Protein AF-A0A3D0Y798-F1 (afdb_monomer)

Foldseek 3Di:
DDDDPPVVVVVVVVVLVVVVVVVVVVLVVCCVVVVVVCVVVVVVVVNVVSVVVVVVVVVQSVCVVVVHCGPVNVVCVVCVVVVVVPVD

Radius of gyration: 19.44 Å; Cα contacts (8 Å, |Δi|>4): 18; chains: 1; bounding box: 41×35×51 Å

pLDDT: mean 70.39, std 9.37, range [41.38, 84.81]

Secondary structure (DSSP, 8-state):
---SHHHHHHHHHHHHHHHHHHHHHHHHHHIIIIIHHHHHTT-HHHHHHHHHHHHHHHHHHHHHHTT---HHHHHHHHHHHHHHHH--

Structure (mmCIF, N/CA/C/O backbone):
data_AF-A0A3D0Y798-F1
#
_entry.id   AF-A0A3D0Y798-F1
#
loop_
_atom_site.group_PDB
_atom_site.id
_atom_site.type_symbol
_atom_site.label_atom_id
_atom_site.label_alt_id
_atom_sit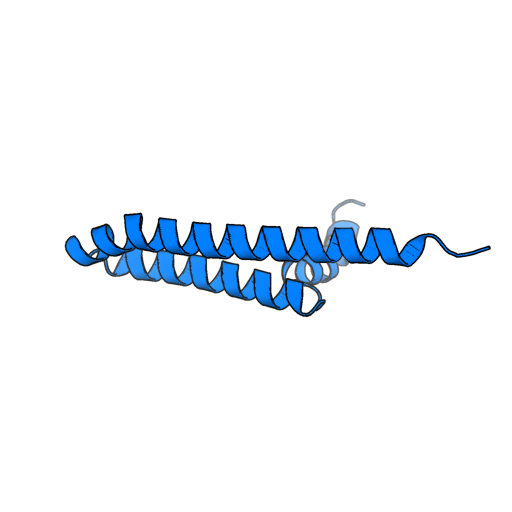e.label_comp_id
_atom_site.label_asym_id
_atom_site.label_entity_id
_atom_site.label_seq_id
_atom_site.pdbx_PDB_ins_code
_atom_site.Cartn_x
_atom_site.Cartn_y
_atom_site.Cartn_z
_atom_site.occupancy
_atom_site.B_iso_or_equiv
_atom_site.auth_seq_id
_atom_site.auth_comp_id
_atom_site.auth_asym_id
_atom_site.auth_atom_id
_atom_site.pdbx_PDB_model_num
ATOM 1 N N . MET A 1 1 ? 23.833 5.080 -35.771 1.00 41.38 1 MET A N 1
ATOM 2 C CA . MET A 1 1 ? 24.176 6.156 -34.817 1.00 41.38 1 MET A CA 1
ATOM 3 C C . MET A 1 1 ? 23.109 6.144 -33.739 1.00 41.38 1 MET A C 1
ATOM 5 O O . MET A 1 1 ? 21.949 6.344 -34.055 1.00 41.38 1 MET A O 1
ATOM 9 N N . VAL A 1 2 ? 23.485 5.741 -32.527 1.00 51.31 2 VAL A N 1
ATOM 10 C CA . VAL A 1 2 ? 22.598 5.423 -31.397 1.00 51.31 2 VAL A CA 1
ATOM 11 C C . VAL A 1 2 ? 23.027 6.339 -30.254 1.00 51.31 2 VAL A C 1
ATOM 13 O O . VAL A 1 2 ? 23.970 6.008 -29.547 1.00 51.31 2 VAL A O 1
ATOM 16 N N . THR A 1 3 ? 22.432 7.528 -30.129 1.00 53.12 3 THR A N 1
ATOM 17 C CA . THR A 1 3 ? 22.873 8.524 -29.125 1.00 53.12 3 THR A CA 1
ATOM 18 C C . THR A 1 3 ? 21.747 9.266 -28.393 1.00 53.12 3 THR A C 1
ATOM 20 O O . THR A 1 3 ? 22.046 10.084 -27.533 1.00 53.12 3 THR A O 1
ATOM 23 N N . GLU A 1 4 ? 20.465 8.964 -28.632 1.00 51.66 4 GLU A N 1
ATOM 24 C CA . GLU A 1 4 ? 19.342 9.712 -28.013 1.00 51.66 4 GLU A CA 1
ATOM 25 C C . GLU A 1 4 ? 18.661 9.001 -26.824 1.00 51.66 4 GLU A C 1
ATOM 27 O O . GLU A 1 4 ? 17.827 9.577 -26.129 1.00 51.66 4 GLU A O 1
ATOM 32 N N . TYR A 1 5 ? 19.074 7.773 -26.502 1.00 55.62 5 TYR A N 1
ATOM 33 C CA . TYR A 1 5 ? 18.469 6.956 -25.442 1.00 55.62 5 TYR A CA 1
ATOM 34 C C . TYR A 1 5 ? 18.646 7.430 -23.978 1.00 55.62 5 TYR A C 1
ATOM 36 O O . TYR A 1 5 ? 17.768 7.107 -23.174 1.00 55.62 5 TYR A O 1
ATOM 44 N N . PRO A 1 6 ? 19.688 8.184 -23.555 1.00 59.47 6 PRO A N 1
ATOM 45 C CA . PRO A 1 6 ? 19.863 8.471 -22.125 1.00 59.47 6 PRO A CA 1
ATOM 46 C C . PRO A 1 6 ? 18.857 9.505 -21.584 1.00 59.47 6 PRO A C 1
ATOM 48 O O . PRO A 1 6 ? 18.510 9.486 -20.401 1.00 59.47 6 PRO A O 1
ATOM 51 N N . ILE A 1 7 ? 18.341 10.391 -22.441 1.00 59.69 7 ILE A N 1
ATOM 52 C CA . ILE A 1 7 ? 17.419 11.464 -22.034 1.00 59.69 7 ILE A CA 1
ATOM 53 C C . ILE A 1 7 ? 16.003 10.906 -21.854 1.00 59.69 7 ILE A C 1
ATOM 55 O O . ILE A 1 7 ? 15.335 11.208 -20.870 1.00 59.69 7 ILE A O 1
ATOM 59 N N . VAL A 1 8 ? 15.570 10.012 -22.744 1.00 59.38 8 VAL A N 1
ATOM 60 C CA . VAL A 1 8 ? 14.236 9.395 -22.676 1.00 59.38 8 VAL A CA 1
ATOM 61 C C . VAL A 1 8 ? 14.124 8.457 -21.470 1.00 59.38 8 VAL A C 1
ATOM 63 O O . VAL A 1 8 ? 13.118 8.482 -20.765 1.00 59.38 8 VAL A O 1
ATOM 66 N N . LEU A 1 9 ? 15.183 7.698 -21.162 1.00 59.06 9 LEU A N 1
ATOM 67 C CA . LEU A 1 9 ? 15.210 6.807 -19.997 1.00 59.06 9 LEU A CA 1
ATOM 68 C C . LEU A 1 9 ? 15.197 7.581 -18.669 1.00 59.06 9 LEU A C 1
ATOM 70 O O . LEU A 1 9 ? 14.560 7.157 -17.706 1.00 59.06 9 LEU A O 1
ATOM 74 N N . SER A 1 10 ? 15.886 8.726 -18.609 1.00 58.34 10 SER A N 1
ATOM 75 C CA . SER A 1 10 ? 15.901 9.573 -17.410 1.00 58.34 10 SER A CA 1
ATOM 76 C C . SER A 1 10 ? 14.580 10.318 -17.202 1.00 58.34 10 SER A C 1
ATOM 78 O O . SER A 1 10 ? 14.150 10.461 -16.060 1.00 58.34 10 SER A O 1
ATOM 80 N N . LEU A 1 11 ? 13.893 10.713 -18.280 1.00 58.69 11 LEU A N 1
ATOM 81 C CA . LEU A 1 11 ? 12.536 11.265 -18.223 1.00 58.69 11 LEU A CA 1
ATOM 82 C C . LEU A 1 11 ? 11.499 10.217 -17.797 1.00 58.69 11 LEU A C 1
ATOM 84 O O . LEU A 1 11 ? 10.654 10.515 -16.957 1.00 58.69 11 LEU A O 1
ATOM 88 N N . TRP A 1 12 ? 11.595 8.988 -18.312 1.00 57.16 12 TRP A N 1
ATOM 89 C CA . TRP A 1 12 ? 10.695 7.891 -17.941 1.00 57.16 12 TRP A CA 1
ATOM 90 C C . TRP A 1 12 ? 10.863 7.500 -16.468 1.00 57.16 12 TRP A C 1
ATOM 92 O O . TRP A 1 12 ? 9.894 7.486 -15.712 1.00 57.16 12 TRP A O 1
ATOM 102 N N . LYS A 1 13 ? 12.112 7.334 -16.015 1.00 58.38 13 LYS A N 1
ATOM 103 C CA . LYS A 1 13 ? 12.427 7.048 -14.609 1.00 58.38 13 LYS A CA 1
ATOM 104 C C . LYS A 1 13 ? 12.040 8.196 -13.671 1.00 58.38 13 LYS A C 1
ATOM 106 O O . LYS A 1 13 ? 11.688 7.959 -12.520 1.00 58.38 13 LYS A O 1
ATOM 111 N N . LYS A 1 14 ? 12.091 9.448 -14.139 1.00 60.62 14 LYS A N 1
ATOM 112 C CA . LYS A 1 14 ? 11.639 10.609 -13.360 1.00 60.62 14 LYS A CA 1
ATOM 113 C C . LYS A 1 14 ? 10.115 10.645 -13.213 1.00 60.62 14 LYS A C 1
ATOM 115 O O . LYS A 1 14 ? 9.644 10.803 -12.093 1.00 60.62 14 LYS A O 1
ATOM 120 N 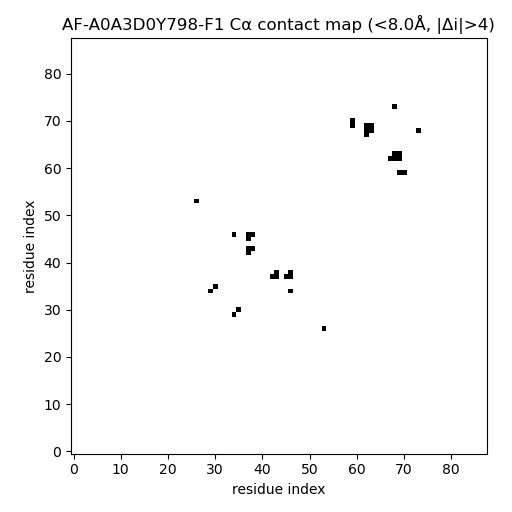N . GLY A 1 15 ? 9.372 10.397 -14.293 1.00 61.47 15 GLY A N 1
ATOM 121 C CA . GLY A 1 15 ? 7.910 10.301 -14.252 1.00 61.47 15 GLY A CA 1
ATOM 122 C C . GLY A 1 15 ? 7.400 9.148 -13.382 1.00 61.47 15 GLY A C 1
ATOM 123 O O . GLY A 1 15 ? 6.404 9.302 -12.681 1.00 61.47 15 GLY A O 1
ATOM 124 N N . GLU A 1 16 ? 8.112 8.020 -13.360 1.00 63.34 16 GLU A N 1
ATOM 125 C CA . GLU A 1 16 ? 7.790 6.885 -12.486 1.00 63.34 16 GLU A CA 1
ATOM 126 C C . GLU A 1 16 ? 7.948 7.240 -10.997 1.00 63.34 16 GLU A C 1
ATOM 128 O O . GLU A 1 16 ? 7.060 6.965 -10.189 1.00 63.34 16 GLU A O 1
ATOM 133 N N . ASN A 1 17 ? 9.024 7.949 -10.638 1.00 66.81 17 ASN A N 1
ATOM 134 C CA . ASN A 1 17 ? 9.236 8.422 -9.268 1.00 66.81 17 ASN A CA 1
ATOM 135 C C . ASN A 1 17 ? 8.176 9.447 -8.838 1.00 66.81 17 ASN A C 1
ATOM 137 O O . ASN A 1 17 ? 7.685 9.380 -7.712 1.00 66.81 17 ASN A O 1
ATOM 141 N N . ASP A 1 18 ? 7.796 10.367 -9.728 1.00 74.00 18 ASP A N 1
ATOM 142 C CA . ASP A 1 18 ? 6.760 11.364 -9.444 1.00 74.00 18 ASP A CA 1
ATOM 143 C C . ASP A 1 18 ? 5.393 10.691 -9.214 1.00 74.00 18 ASP A C 1
ATOM 145 O O . ASP A 1 18 ? 4.678 11.037 -8.272 1.00 74.00 18 ASP A O 1
ATOM 149 N N . LEU A 1 19 ? 5.057 9.659 -9.996 1.00 71.19 19 LEU A N 1
ATOM 150 C CA . LEU A 1 19 ? 3.838 8.864 -9.809 1.00 71.19 19 LEU A CA 1
ATOM 151 C C . LEU A 1 19 ? 3.831 8.098 -8.481 1.00 71.19 19 LEU A C 1
ATOM 153 O O . LEU A 1 19 ? 2.801 8.063 -7.799 1.00 71.19 19 LEU A O 1
ATOM 157 N N . LEU A 1 20 ? 4.964 7.518 -8.076 1.00 73.25 20 LEU A N 1
ATOM 158 C CA . LEU A 1 20 ? 5.089 6.844 -6.781 1.00 73.25 20 LEU A CA 1
ATOM 159 C C . LEU A 1 20 ? 4.912 7.827 -5.619 1.00 73.25 20 LEU A C 1
ATOM 161 O O . LEU A 1 20 ? 4.171 7.535 -4.680 1.00 73.25 20 LEU A O 1
ATOM 165 N N . ILE A 1 21 ? 5.523 9.013 -5.699 1.00 76.75 21 ILE A N 1
ATOM 166 C CA . ILE A 1 21 ? 5.394 10.055 -4.670 1.00 76.75 21 ILE A CA 1
ATOM 167 C C . ILE A 1 21 ? 3.939 10.518 -4.549 1.00 76.75 21 ILE A C 1
ATOM 169 O O . ILE A 1 21 ? 3.412 10.578 -3.438 1.00 76.75 21 ILE A O 1
ATOM 173 N N . ILE A 1 22 ? 3.264 10.787 -5.672 1.00 79.19 22 ILE A N 1
ATOM 174 C CA . ILE A 1 22 ? 1.846 11.184 -5.686 1.00 79.19 22 ILE A CA 1
ATOM 175 C C . ILE A 1 22 ? 0.971 10.081 -5.083 1.00 79.19 22 ILE A C 1
ATOM 177 O O . ILE A 1 22 ? 0.082 10.368 -4.282 1.00 79.19 22 ILE A O 1
ATOM 181 N N . THR A 1 23 ? 1.247 8.819 -5.417 1.00 75.19 23 THR A N 1
ATOM 182 C CA . THR A 1 23 ? 0.500 7.666 -4.896 1.00 75.19 23 THR A CA 1
ATOM 183 C C . THR A 1 23 ? 0.669 7.534 -3.384 1.00 75.19 23 THR A C 1
ATOM 185 O O . THR A 1 23 ? -0.320 7.396 -2.666 1.00 75.19 23 THR A O 1
ATOM 188 N N . ILE A 1 24 ? 1.898 7.650 -2.873 1.00 77.12 24 ILE A N 1
ATOM 189 C CA . ILE A 1 24 ? 2.176 7.628 -1.431 1.00 77.12 24 ILE A CA 1
ATOM 190 C C . ILE A 1 24 ? 1.453 8.785 -0.731 1.00 77.12 24 ILE A C 1
ATOM 192 O O . ILE A 1 24 ? 0.803 8.581 0.295 1.00 77.12 24 ILE A O 1
ATOM 196 N N . PHE A 1 25 ? 1.508 9.990 -1.302 1.00 80.25 25 PHE A N 1
ATOM 197 C CA . PHE A 1 25 ? 0.865 11.169 -0.725 1.00 80.25 25 PHE A CA 1
ATOM 198 C C . PHE A 1 25 ? -0.665 11.034 -0.693 1.00 80.25 25 PHE A C 1
ATOM 200 O O . PHE A 1 25 ? -1.298 11.362 0.311 1.00 80.25 25 PHE A O 1
ATOM 207 N N . ALA A 1 26 ? -1.259 10.481 -1.754 1.00 77.81 26 ALA A N 1
ATOM 208 C CA . ALA A 1 26 ? -2.684 10.181 -1.823 1.00 77.81 26 ALA A CA 1
ATOM 209 C C . ALA A 1 26 ? -3.099 9.139 -0.774 1.00 77.81 26 ALA A C 1
ATOM 211 O O . ALA A 1 26 ? -4.081 9.352 -0.065 1.00 77.81 26 ALA A O 1
ATOM 212 N N . VAL A 1 27 ? -2.332 8.054 -0.611 1.00 78.81 27 VAL A N 1
ATOM 213 C CA . VAL A 1 27 ? -2.597 7.028 0.413 1.00 78.81 27 VAL A CA 1
ATOM 214 C C . VAL A 1 27 ? -2.565 7.637 1.816 1.00 78.81 27 VAL A C 1
ATOM 216 O O . VAL A 1 27 ? -3.465 7.368 2.609 1.00 78.81 27 VAL A O 1
ATOM 219 N N . ILE A 1 28 ? -1.595 8.506 2.113 1.00 80.81 28 ILE A N 1
ATOM 220 C CA . ILE A 1 28 ? -1.496 9.191 3.412 1.00 80.81 28 ILE A CA 1
ATOM 221 C C . ILE A 1 28 ? -2.699 10.114 3.646 1.00 80.81 28 ILE A C 1
ATOM 223 O O . ILE A 1 28 ? -3.297 10.075 4.720 1.00 80.81 28 ILE A O 1
ATOM 227 N N . LEU A 1 29 ? -3.089 10.916 2.650 1.00 81.81 29 LEU A N 1
ATOM 228 C CA . LEU A 1 29 ? -4.253 11.810 2.732 1.00 81.81 29 LEU A CA 1
ATOM 229 C C . LEU A 1 29 ? -5.549 11.040 2.988 1.00 81.81 29 LEU A C 1
ATOM 231 O O . LEU A 1 29 ? -6.333 11.401 3.866 1.00 81.81 29 LEU A O 1
ATOM 235 N N . ILE A 1 30 ? -5.746 9.950 2.249 1.00 80.00 30 ILE A N 1
ATOM 236 C CA . ILE A 1 30 ? -6.898 9.064 2.383 1.00 80.00 30 ILE A CA 1
ATOM 237 C C . ILE A 1 30 ? -6.905 8.409 3.771 1.00 80.00 30 ILE A C 1
ATOM 239 O O . ILE A 1 30 ? -7.941 8.390 4.437 1.00 80.00 30 ILE A O 1
ATOM 243 N N . PHE A 1 31 ? -5.757 7.929 4.251 1.00 76.81 31 PHE A N 1
ATOM 244 C CA . PHE A 1 31 ? -5.633 7.338 5.583 1.00 76.81 31 PHE A CA 1
ATOM 245 C C . PHE A 1 31 ? -5.909 8.359 6.694 1.00 76.81 31 PHE A C 1
ATOM 247 O O . PHE A 1 31 ? -6.568 8.039 7.679 1.00 76.81 31 PHE A O 1
ATOM 254 N N . CYS A 1 32 ? -5.468 9.606 6.525 1.00 78.56 32 CYS A N 1
ATOM 255 C CA . CYS A 1 32 ? -5.692 10.669 7.500 1.00 78.56 32 CYS A CA 1
ATOM 256 C C . CYS A 1 32 ? -7.168 11.106 7.541 1.00 78.56 32 CYS A C 1
ATOM 258 O O . CYS A 1 32 ? -7.730 11.287 8.618 1.00 78.56 32 CYS A O 1
ATOM 260 N N . ALA A 1 33 ? -7.826 11.206 6.382 1.00 77.19 33 ALA A N 1
ATOM 261 C CA . ALA A 1 33 ? -9.237 11.577 6.297 1.00 77.19 33 ALA A CA 1
ATOM 262 C C . ALA A 1 33 ? -10.174 10.456 6.786 1.00 77.19 33 ALA A C 1
ATOM 264 O O . ALA A 1 33 ? -11.052 10.691 7.618 1.00 77.19 33 ALA A O 1
ATOM 265 N N . TYR A 1 34 ? -9.981 9.229 6.296 1.00 72.50 34 TYR A N 1
ATOM 266 C CA . TYR A 1 34 ? -10.891 8.110 6.557 1.00 72.50 34 TYR A CA 1
ATOM 267 C C . TYR A 1 34 ? -10.485 7.273 7.768 1.00 72.50 34 TYR A C 1
ATOM 269 O O . TYR A 1 34 ? -11.350 6.854 8.539 1.00 72.50 34 TYR A O 1
ATOM 277 N N . GLY A 1 35 ? -9.186 7.069 7.990 1.00 69.00 35 GLY A N 1
ATOM 278 C CA . GLY A 1 35 ? -8.682 6.285 9.118 1.00 69.00 35 GLY A CA 1
ATOM 279 C C . GLY A 1 35 ? -8.995 6.940 10.461 1.00 69.00 35 GLY A C 1
ATOM 280 O O . GLY A 1 35 ? -9.443 6.262 11.386 1.00 69.00 35 GLY A O 1
ATOM 281 N N . LEU A 1 36 ? -8.863 8.268 10.561 1.00 75.25 36 LEU A N 1
ATOM 282 C CA . LEU A 1 36 ? -9.161 8.996 11.799 1.00 75.25 36 LEU A CA 1
ATOM 283 C C . LEU A 1 36 ? -10.660 8.945 12.147 1.00 75.25 36 LEU A C 1
ATOM 285 O O . LEU A 1 36 ? -11.027 8.744 13.307 1.00 75.25 36 LEU A O 1
ATOM 289 N N . HIS A 1 37 ? -11.533 9.060 11.140 1.00 73.50 37 HIS A N 1
ATOM 290 C CA . HIS A 1 37 ? -12.982 8.929 11.310 1.00 73.50 37 HIS A CA 1
ATOM 291 C C . HIS A 1 37 ? -13.399 7.492 11.679 1.00 73.50 37 HIS A C 1
ATOM 293 O O . HIS A 1 37 ? -14.193 7.303 12.602 1.00 73.50 37 HIS A O 1
ATOM 299 N N . MET A 1 38 ? -12.821 6.472 11.031 1.00 69.06 38 MET A N 1
ATOM 300 C CA . MET A 1 38 ? -13.097 5.059 11.334 1.00 69.06 38 MET A CA 1
ATOM 301 C C . MET A 1 38 ? -12.678 4.660 12.751 1.00 69.06 38 MET A C 1
ATOM 303 O O . MET A 1 38 ? -13.436 3.975 13.441 1.00 69.06 38 MET A O 1
ATOM 307 N N . ILE A 1 39 ? -11.502 5.109 13.208 1.00 74.31 39 ILE A N 1
ATOM 308 C CA . ILE A 1 39 ? -11.022 4.853 14.574 1.00 74.31 39 ILE A CA 1
ATOM 309 C C . ILE A 1 39 ? -11.960 5.509 15.591 1.00 74.31 39 ILE A C 1
ATOM 311 O O . ILE A 1 39 ? -12.361 4.872 16.567 1.00 74.31 39 ILE A O 1
ATOM 315 N N . LYS A 1 40 ? -12.368 6.759 15.337 1.00 75.94 40 LYS A N 1
ATOM 316 C CA . LYS A 1 40 ? -13.278 7.503 16.216 1.00 75.94 40 LYS A CA 1
ATOM 317 C C . LYS A 1 40 ? -14.651 6.832 16.348 1.00 75.94 40 LYS A C 1
ATOM 319 O O . LYS A 1 40 ? -15.213 6.823 17.439 1.00 75.94 40 LYS A O 1
ATOM 324 N N . ASN A 1 41 ? -15.147 6.212 15.279 1.00 80.00 41 ASN A N 1
ATOM 325 C CA . ASN A 1 41 ? -16.441 5.522 15.260 1.00 80.00 41 ASN A CA 1
ATOM 326 C C . ASN A 1 41 ? -16.358 4.022 15.611 1.00 80.00 41 ASN A C 1
ATOM 328 O O . ASN A 1 41 ? -17.362 3.321 15.508 1.00 80.00 41 ASN A O 1
ATOM 332 N N . LYS A 1 42 ? -15.185 3.512 16.031 1.00 75.38 42 LYS A N 1
ATOM 333 C CA . LYS A 1 42 ? -14.939 2.082 16.322 1.00 75.38 42 LYS A CA 1
ATOM 334 C C . LYS A 1 42 ? -15.360 1.142 15.181 1.00 75.38 42 LYS A C 1
ATOM 336 O O . LYS A 1 42 ? -15.749 -0.004 15.414 1.00 75.38 42 LYS A O 1
ATOM 341 N N . LEU A 1 43 ? -15.250 1.598 13.937 1.00 79.19 43 LEU A N 1
ATOM 342 C CA . LEU A 1 43 ? -15.569 0.820 12.739 1.00 79.19 43 LEU A CA 1
ATOM 343 C C . LEU A 1 43 ? -14.394 -0.114 12.390 1.00 79.19 43 LEU A C 1
ATOM 345 O O . LEU A 1 43 ? -13.773 -0.013 11.338 1.00 79.19 43 LEU A O 1
ATOM 349 N N . TRP A 1 44 ? -14.068 -1.040 13.299 1.00 76.81 44 TRP A N 1
ATOM 350 C CA . TRP A 1 44 ? -12.901 -1.933 13.203 1.00 76.81 44 TRP A CA 1
ATOM 351 C C . TRP A 1 44 ? -12.930 -2.850 11.978 1.00 76.81 44 TRP A C 1
ATOM 353 O O . TRP A 1 44 ? -11.892 -3.140 11.389 1.00 76.81 44 TRP A O 1
ATOM 363 N N . ARG A 1 45 ? -14.127 -3.292 11.580 1.00 75.75 45 ARG A N 1
ATOM 364 C CA . ARG A 1 45 ? -14.334 -4.133 10.393 1.00 75.75 45 ARG A CA 1
ATOM 365 C C . ARG A 1 45 ? -14.071 -3.368 9.097 1.00 75.75 45 ARG A C 1
ATOM 367 O O . ARG A 1 45 ? -13.587 -3.925 8.125 1.00 75.75 45 ARG A O 1
ATOM 374 N N . GLU A 1 46 ? -14.401 -2.091 9.092 1.00 77.44 46 GLU A N 1
ATOM 375 C CA . GLU A 1 46 ? -14.204 -1.195 7.959 1.00 77.44 46 GLU A CA 1
ATOM 376 C C . GLU A 1 46 ? -12.729 -0.792 7.854 1.00 77.44 46 GLU A C 1
ATOM 378 O O . GLU A 1 46 ? -12.150 -0.837 6.772 1.00 77.44 46 GLU A O 1
ATOM 383 N N . LEU A 1 47 ? -12.085 -0.546 9.000 1.00 78.50 47 LEU A N 1
ATOM 384 C CA . LEU A 1 47 ? -10.654 -0.270 9.094 1.00 78.50 47 LEU A CA 1
ATOM 385 C C . LEU A 1 47 ? -9.803 -1.456 8.615 1.00 78.50 47 LEU A C 1
ATOM 387 O O . LEU A 1 47 ? -8.791 -1.246 7.948 1.00 78.50 47 LEU A O 1
ATOM 391 N N . SER A 1 48 ? -10.214 -2.697 8.908 1.00 78.88 48 SER A N 1
ATOM 392 C CA . SER A 1 48 ? -9.496 -3.884 8.429 1.00 78.88 48 SER A CA 1
ATOM 393 C C . SER A 1 48 ? -9.614 -4.056 6.915 1.00 78.88 48 SER A C 1
ATOM 395 O O . SER A 1 48 ? -8.606 -4.313 6.264 1.00 78.88 48 SER A O 1
ATOM 397 N N . VAL A 1 49 ? -10.802 -3.843 6.337 1.00 83.38 49 VAL A N 1
ATOM 398 C CA . VAL A 1 49 ? -11.006 -3.874 4.879 1.00 83.38 49 VAL A CA 1
ATOM 399 C C . VAL A 1 49 ? -10.192 -2.774 4.202 1.00 83.38 49 VAL A C 1
ATOM 401 O O . VAL A 1 49 ? -9.523 -3.031 3.205 1.00 83.38 49 VAL A O 1
ATOM 404 N N . PHE A 1 50 ? -10.192 -1.569 4.769 1.00 79.88 50 PHE A N 1
ATOM 405 C CA . PHE A 1 50 ? -9.441 -0.437 4.238 1.00 79.88 50 PHE A CA 1
ATOM 406 C C . PHE A 1 50 ? -7.928 -0.674 4.283 1.00 79.88 50 PHE A C 1
ATOM 408 O O . PHE A 1 50 ? -7.231 -0.472 3.290 1.00 79.88 50 PHE A O 1
ATOM 415 N N . GLY A 1 51 ? -7.425 -1.178 5.413 1.00 82.56 51 GLY A N 1
ATOM 416 C CA . GLY A 1 51 ? -6.027 -1.572 5.567 1.00 82.56 51 GLY A CA 1
ATOM 417 C C . GLY A 1 51 ? -5.629 -2.695 4.610 1.00 82.56 51 GLY A C 1
ATOM 418 O O . GLY A 1 51 ? -4.551 -2.645 4.027 1.00 82.56 51 GLY A O 1
ATOM 419 N N . PHE A 1 52 ? -6.513 -3.668 4.383 1.00 83.81 52 PHE A N 1
ATOM 420 C CA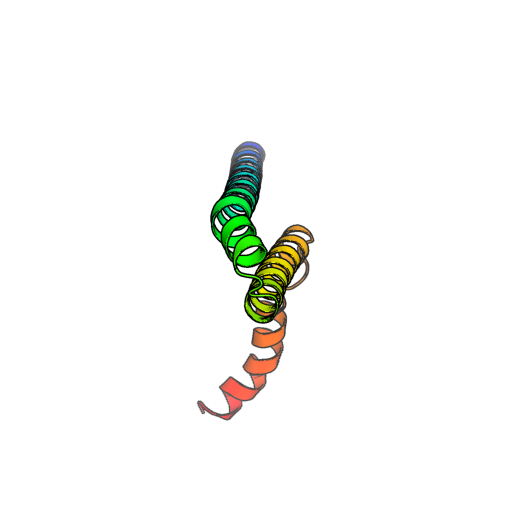 . PHE A 1 52 ? -6.281 -4.747 3.425 1.00 83.81 52 PHE A CA 1
ATOM 421 C C . PHE A 1 52 ? -6.205 -4.228 1.984 1.00 83.81 52 PHE A C 1
ATOM 423 O O . PHE A 1 52 ? -5.312 -4.615 1.235 1.00 83.81 52 PHE A O 1
ATOM 430 N N . LEU A 1 53 ? -7.086 -3.295 1.614 1.00 83.62 53 LEU A N 1
ATOM 431 C CA . LEU A 1 53 ? -7.093 -2.669 0.292 1.00 83.62 53 LEU A CA 1
ATOM 432 C C . LEU A 1 53 ? -5.809 -1.866 0.036 1.00 83.62 53 LEU A C 1
ATOM 434 O O . LEU A 1 53 ? -5.196 -1.987 -1.024 1.00 83.62 53 LEU A O 1
ATOM 438 N N . ILE A 1 54 ? -5.367 -1.092 1.033 1.00 82.50 54 ILE A N 1
ATOM 439 C CA . ILE A 1 54 ? -4.097 -0.358 0.979 1.00 82.50 54 ILE A CA 1
ATOM 440 C C . ILE A 1 54 ? -2.921 -1.332 0.907 1.00 82.50 54 ILE A C 1
ATOM 442 O O . ILE A 1 54 ? -2.018 -1.126 0.104 1.00 82.50 54 ILE A O 1
ATOM 446 N N . GLY A 1 55 ? -2.947 -2.407 1.696 1.00 84.81 55 GLY A N 1
ATOM 447 C CA . GLY A 1 55 ? -1.912 -3.437 1.691 1.00 84.81 55 GLY A CA 1
ATOM 448 C C . GLY A 1 55 ? -1.752 -4.098 0.323 1.00 84.81 55 GLY A C 1
ATOM 449 O O . GLY A 1 55 ? -0.633 -4.192 -0.174 1.00 84.81 55 GLY A O 1
ATOM 450 N N . ILE A 1 56 ? -2.857 -4.483 -0.325 1.00 83.31 56 ILE A N 1
ATOM 451 C CA . ILE A 1 56 ? -2.837 -5.037 -1.688 1.00 83.31 56 ILE A CA 1
ATOM 452 C C . ILE A 1 56 ? -2.304 -4.009 -2.687 1.00 83.31 56 ILE A C 1
ATOM 454 O O . ILE A 1 56 ? -1.495 -4.3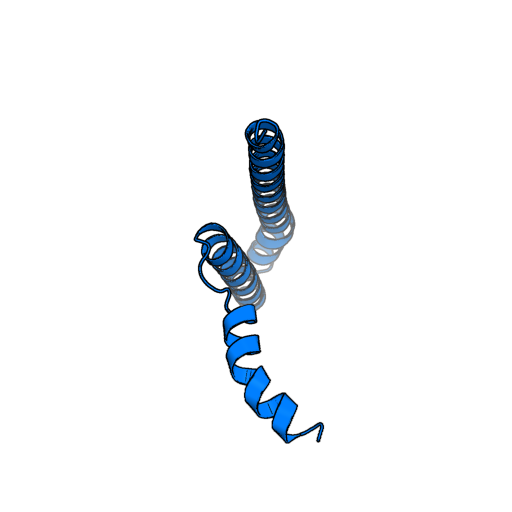58 -3.542 1.00 83.31 56 ILE A O 1
ATOM 458 N N . SER A 1 57 ? -2.729 -2.750 -2.576 1.00 79.62 57 SER A N 1
ATOM 459 C CA . SER A 1 57 ? -2.262 -1.676 -3.458 1.00 79.62 57 SER A CA 1
ATOM 460 C C . SER A 1 57 ? -0.749 -1.459 -3.337 1.00 79.62 57 SER A C 1
ATOM 462 O O . SER A 1 57 ? -0.041 -1.438 -4.344 1.00 79.62 57 SER A O 1
ATOM 464 N N . LEU A 1 58 ? -0.229 -1.396 -2.106 1.00 78.50 58 LEU A N 1
ATOM 465 C CA . LEU A 1 58 ? 1.207 -1.279 -1.846 1.00 78.50 58 LEU A CA 1
ATOM 466 C C . LEU A 1 58 ? 1.970 -2.499 -2.365 1.00 78.50 58 LEU A C 1
ATOM 468 O O . LEU A 1 58 ? 3.026 -2.357 -2.973 1.00 78.50 58 LEU A O 1
ATOM 472 N N . PHE A 1 59 ? 1.427 -3.694 -2.139 1.00 81.44 59 PHE A N 1
ATOM 473 C CA . PHE A 1 59 ? 2.011 -4.936 -2.624 1.00 81.44 59 PHE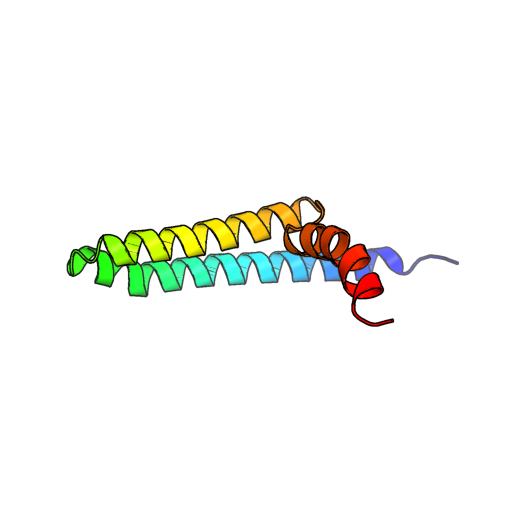 A CA 1
ATOM 474 C C . PHE A 1 59 ? 2.110 -4.943 -4.154 1.00 81.44 59 PHE A C 1
ATOM 476 O O . PHE A 1 59 ? 3.172 -5.244 -4.689 1.00 81.44 59 PHE A O 1
ATOM 483 N N . LEU A 1 60 ? 1.052 -4.535 -4.864 1.00 76.81 60 LEU A N 1
ATOM 484 C CA . LEU A 1 60 ? 1.076 -4.388 -6.322 1.00 76.81 60 LEU A CA 1
ATOM 485 C C . LEU A 1 60 ? 2.122 -3.368 -6.778 1.00 76.81 60 LEU A C 1
ATOM 487 O O . LEU A 1 60 ? 2.859 -3.647 -7.719 1.00 76.81 60 LEU A O 1
ATOM 491 N N . ALA A 1 61 ? 2.198 -2.211 -6.117 1.00 73.06 61 ALA A N 1
ATOM 492 C CA . ALA A 1 61 ? 3.173 -1.177 -6.450 1.00 73.06 61 ALA A CA 1
ATOM 493 C C . ALA A 1 61 ? 4.617 -1.675 -6.275 1.00 73.06 61 ALA A C 1
ATOM 495 O O . ALA A 1 61 ? 5.455 -1.429 -7.136 1.00 73.06 61 ALA A O 1
ATOM 496 N N . ILE A 1 62 ? 4.895 -2.426 -5.205 1.00 76.31 62 ILE A N 1
ATOM 497 C CA . ILE A 1 62 ? 6.212 -3.026 -4.947 1.00 76.31 62 ILE A CA 1
ATOM 498 C C . ILE A 1 62 ? 6.541 -4.101 -5.986 1.00 76.31 62 ILE A C 1
ATOM 500 O O . ILE A 1 62 ? 7.646 -4.103 -6.521 1.00 76.31 62 ILE A O 1
ATOM 504 N N . VAL A 1 63 ? 5.597 -4.996 -6.300 1.00 74.62 63 VAL A N 1
ATOM 505 C CA . VAL A 1 63 ? 5.790 -6.028 -7.334 1.00 74.62 63 VAL A CA 1
ATOM 506 C C . VAL A 1 63 ? 6.080 -5.387 -8.693 1.00 74.62 63 VAL A C 1
ATOM 508 O O . VAL A 1 63 ? 6.979 -5.842 -9.394 1.00 74.62 63 VAL A O 1
ATOM 511 N N . ASN A 1 64 ? 5.374 -4.303 -9.027 1.00 67.56 64 ASN A N 1
ATOM 512 C CA . ASN A 1 64 ? 5.599 -3.551 -10.258 1.00 67.56 64 ASN A CA 1
ATOM 513 C C . ASN A 1 64 ? 6.973 -2.850 -10.262 1.00 67.56 64 ASN A C 1
ATOM 515 O O . ASN A 1 64 ? 7.689 -2.909 -11.251 1.00 67.56 64 ASN A O 1
ATOM 519 N N . ALA A 1 65 ? 7.386 -2.25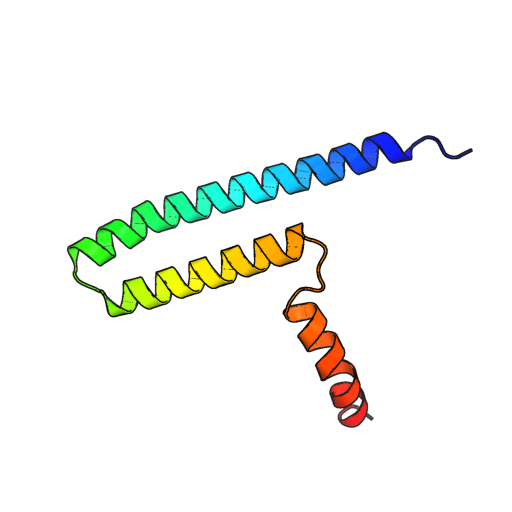3 -9.137 1.00 68.00 65 ALA A N 1
ATOM 520 C CA . ALA A 1 65 ? 8.699 -1.613 -8.998 1.00 68.00 65 ALA A CA 1
ATOM 521 C C . ALA A 1 65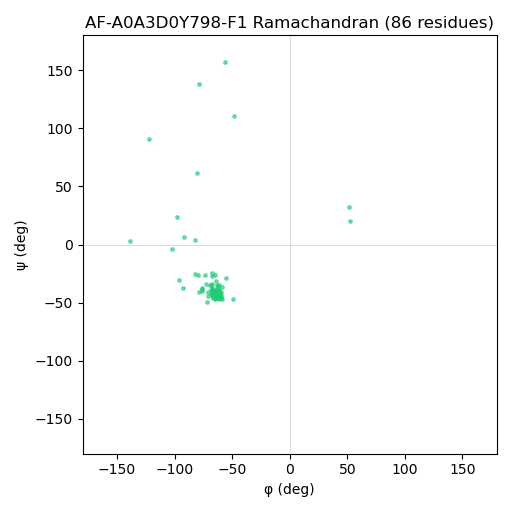 ? 9.878 -2.608 -9.033 1.00 68.00 65 ALA A C 1
ATOM 523 O O . ALA A 1 65 ? 11.001 -2.231 -9.360 1.00 68.00 65 ALA A O 1
ATOM 524 N N . LEU A 1 66 ? 9.638 -3.876 -8.687 1.00 72.81 66 LEU A N 1
ATOM 525 C CA . LEU A 1 66 ? 10.621 -4.961 -8.763 1.00 72.81 66 LEU A CA 1
ATOM 526 C C . LEU A 1 66 ? 10.740 -5.577 -10.171 1.00 72.81 66 LEU A C 1
ATOM 528 O O . LEU A 1 66 ? 11.475 -6.552 -10.323 1.00 72.81 66 LEU A O 1
ATOM 532 N N . ASP A 1 67 ? 10.024 -5.046 -11.175 1.00 64.56 67 ASP A N 1
ATOM 533 C CA . ASP A 1 67 ? 9.922 -5.583 -12.548 1.00 64.56 67 ASP A CA 1
ATOM 534 C C . ASP A 1 67 ? 9.514 -7.073 -12.585 1.00 64.56 67 ASP A C 1
ATOM 536 O O . ASP A 1 67 ? 9.723 -7.810 -13.550 1.00 64.56 67 ASP A O 1
ATOM 540 N N . MET A 1 68 ? 8.919 -7.552 -11.490 1.00 62.69 68 MET A N 1
ATOM 541 C CA . MET A 1 68 ? 8.371 -8.893 -11.402 1.00 62.69 68 MET A CA 1
ATOM 542 C C . MET A 1 68 ? 7.018 -8.895 -12.101 1.00 62.69 68 MET A C 1
ATOM 544 O O . MET A 1 68 ? 6.219 -7.976 -11.915 1.00 62.69 68 MET A O 1
ATOM 548 N N . LYS A 1 69 ? 6.735 -9.949 -12.883 1.00 61.50 69 LYS A N 1
ATOM 549 C CA . LYS A 1 69 ? 5.421 -10.142 -13.512 1.00 61.50 69 LYS A CA 1
ATOM 550 C C . LYS A 1 69 ? 4.336 -9.938 -12.456 1.00 61.50 69 LYS A C 1
ATOM 552 O O . LYS A 1 69 ? 4.200 -10.740 -11.532 1.00 61.50 69 LYS A O 1
ATOM 557 N N . GLY A 1 70 ? 3.593 -8.841 -12.597 1.00 62.22 70 GLY A N 1
ATOM 558 C CA . GLY A 1 70 ? 2.531 -8.488 -11.671 1.00 62.22 70 GLY A CA 1
ATOM 559 C C . GLY A 1 70 ? 1.505 -9.617 -11.559 1.00 62.22 70 GLY A C 1
ATOM 560 O O . GLY A 1 70 ? 1.351 -10.404 -12.495 1.00 62.22 70 GLY A O 1
ATOM 561 N N . PRO A 1 71 ? 0.746 -9.693 -10.456 1.00 60.88 71 PRO A N 1
ATOM 562 C CA . PRO A 1 71 ? -0.287 -10.714 -10.292 1.00 60.88 71 PRO A CA 1
ATOM 563 C C . PRO A 1 71 ? -1.304 -10.710 -11.444 1.00 60.88 71 PRO A C 1
ATOM 565 O O . PRO A 1 71 ? -1.806 -11.762 -11.815 1.00 60.88 71 PRO A O 1
ATOM 568 N N . ILE A 1 72 ? -1.535 -9.552 -12.071 1.00 66.25 72 ILE A N 1
ATOM 569 C CA . ILE A 1 72 ? -2.360 -9.416 -13.279 1.00 66.25 72 ILE A CA 1
ATOM 570 C C . ILE A 1 72 ? -1.697 -10.094 -14.488 1.00 66.25 72 ILE A C 1
ATOM 572 O O . ILE A 1 72 ? -2.372 -10.815 -15.206 1.00 66.25 72 ILE A O 1
ATOM 576 N N . ALA A 1 73 ? -0.386 -9.927 -14.686 1.00 64.62 73 ALA A N 1
ATOM 577 C CA . ALA A 1 73 ? 0.355 -10.569 -15.775 1.00 64.62 73 ALA A CA 1
ATOM 578 C C . ALA A 1 73 ? 0.455 -12.093 -15.591 1.00 64.62 73 ALA A C 1
ATOM 580 O O . ALA A 1 73 ? 0.386 -12.838 -16.562 1.00 64.62 73 ALA A O 1
ATOM 581 N N . LEU A 1 74 ? 0.569 -12.567 -14.345 1.00 68.38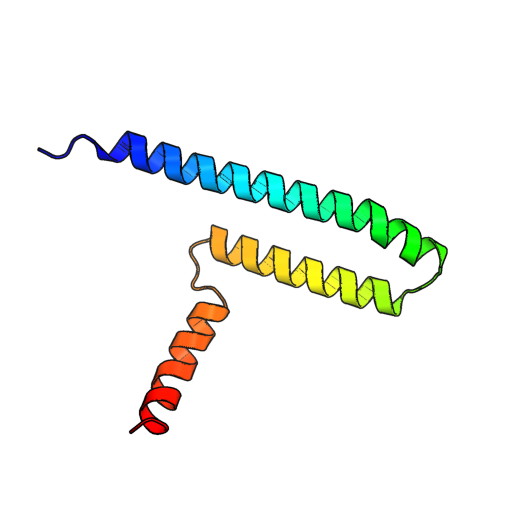 74 LEU A N 1
ATOM 582 C CA . LEU A 1 74 ? 0.490 -13.997 -14.028 1.00 68.38 74 LEU A CA 1
ATOM 583 C C . LEU A 1 74 ? -0.911 -14.557 -14.286 1.00 68.38 74 LEU A C 1
ATOM 585 O O . LEU A 1 74 ? -1.050 -15.672 -14.783 1.00 68.38 74 LEU A O 1
ATOM 589 N N . MET A 1 75 ? -1.945 -13.781 -13.960 1.00 67.62 75 MET A N 1
ATOM 590 C CA . MET A 1 75 ? -3.328 -14.151 -14.233 1.00 67.62 75 MET A CA 1
ATOM 591 C C . MET A 1 75 ? -3.604 -14.169 -15.740 1.00 67.62 75 MET A C 1
ATOM 593 O O . MET A 1 75 ? -4.260 -15.088 -16.212 1.00 67.62 75 MET A O 1
ATOM 597 N N . ASP A 1 76 ? -3.047 -13.228 -16.502 1.00 68.06 76 ASP A N 1
ATOM 598 C CA . ASP A 1 76 ? -3.156 -13.185 -17.961 1.00 68.06 76 ASP A CA 1
ATOM 599 C C . ASP A 1 76 ? -2.425 -14.369 -18.618 1.00 68.06 76 ASP A C 1
ATOM 601 O O . ASP A 1 76 ? -3.020 -15.073 -19.429 1.00 68.06 76 ASP A O 1
ATOM 605 N N . ASP A 1 77 ? -1.200 -14.702 -18.183 1.00 71.88 77 ASP A N 1
ATOM 606 C CA . ASP A 1 77 ? -0.483 -15.917 -18.618 1.00 71.88 77 ASP A CA 1
ATOM 607 C C . ASP A 1 77 ? -1.272 -17.199 -18.291 1.00 71.88 77 ASP A C 1
ATOM 609 O O . ASP A 1 77 ? -1.276 -18.152 -19.075 1.00 71.88 77 ASP A O 1
ATOM 613 N N . PHE A 1 78 ? -1.967 -17.232 -17.149 1.00 72.00 78 PHE A N 1
ATOM 614 C CA . PHE A 1 78 ? -2.771 -18.383 -16.743 1.00 72.00 78 PHE A CA 1
ATOM 615 C C . PHE A 1 78 ? -4.097 -18.475 -17.502 1.00 72.00 78 PHE A C 1
ATOM 617 O O . PHE A 1 78 ? -4.504 -19.576 -17.853 1.00 72.00 78 PHE A O 1
ATOM 624 N N . LEU A 1 79 ? -4.768 -17.352 -17.784 1.00 72.81 79 LEU A N 1
ATOM 625 C CA . LEU A 1 79 ? -6.045 -17.305 -18.506 1.00 72.81 79 LEU A CA 1
ATOM 626 C C . LEU A 1 79 ? -5.893 -17.361 -20.029 1.00 72.81 79 LEU A C 1
ATOM 628 O O . LEU A 1 79 ? -6.811 -17.842 -20.690 1.00 72.81 79 LEU A O 1
ATOM 632 N N . SER A 1 80 ? -4.759 -16.943 -20.596 1.00 68.19 80 SER A N 1
ATOM 633 C CA . SER A 1 80 ? -4.476 -17.010 -22.039 1.00 68.19 80 SER A CA 1
ATOM 634 C C . SER A 1 80 ? -4.756 -18.389 -22.671 1.00 68.19 80 SER A C 1
ATOM 636 O O . SER A 1 80 ? -5.432 -18.447 -23.707 1.00 68.19 80 SER A O 1
ATOM 638 N N . PRO A 1 81 ? -4.318 -19.526 -22.081 1.00 72.88 81 PRO A N 1
ATOM 639 C CA . PRO A 1 81 ? -4.634 -20.848 -22.623 1.00 72.88 81 PRO A CA 1
ATOM 640 C C . PRO A 1 81 ? -6.124 -21.209 -22.519 1.00 72.88 81 PRO A C 1
ATOM 642 O O . PRO A 1 81 ? -6.651 -21.843 -23.432 1.00 72.88 81 PRO A O 1
ATOM 645 N N . TYR A 1 82 ? -6.830 -20.779 -21.468 1.00 69.25 82 TYR A N 1
ATOM 646 C CA . TYR A 1 82 ? -8.264 -21.055 -21.315 1.00 69.25 82 TYR A CA 1
ATOM 647 C C . TYR A 1 82 ? -9.124 -20.170 -22.226 1.00 69.25 82 TYR A C 1
ATOM 649 O O . TYR A 1 82 ? -10.084 -20.653 -22.817 1.00 69.25 82 TYR A O 1
ATOM 657 N N . GLY A 1 83 ? -8.753 -18.902 -22.426 1.00 62.72 83 GLY A N 1
ATOM 658 C CA . GLY A 1 83 ? -9.440 -17.992 -23.345 1.00 62.72 83 GLY A CA 1
ATOM 659 C C . GLY A 1 83 ? -9.396 -18.484 -24.794 1.00 62.72 83 GLY A C 1
ATOM 660 O O . GLY A 1 83 ? -10.418 -18.486 -25.478 1.00 62.72 83 GLY A O 1
ATOM 661 N N . LYS A 1 84 ? -8.249 -19.013 -25.241 1.00 62.38 84 LYS A N 1
ATOM 662 C CA . LYS A 1 84 ? -8.126 -19.649 -26.567 1.00 62.38 84 LYS A CA 1
ATOM 663 C C . LYS A 1 84 ? -8.972 -20.913 -26.726 1.00 62.38 84 LYS A C 1
ATOM 665 O O . LYS A 1 84 ? -9.324 -21.254 -27.851 1.00 62.38 84 LYS A O 1
ATOM 670 N N . ALA A 1 85 ? -9.281 -21.610 -25.635 1.00 63.59 85 ALA A N 1
ATOM 671 C CA . ALA A 1 85 ? -10.115 -22.807 -25.669 1.00 63.59 85 ALA A CA 1
ATOM 672 C C . ALA A 1 85 ? -11.620 -22.489 -25.745 1.00 63.59 85 ALA A C 1
ATOM 674 O O . ALA A 1 85 ? -12.377 -23.309 -26.254 1.00 63.59 85 ALA A O 1
ATOM 675 N N . ILE A 1 86 ? -12.049 -21.318 -25.257 1.00 63.31 86 ILE A N 1
ATOM 676 C CA . ILE A 1 86 ? -13.470 -20.938 -25.169 1.00 63.31 86 ILE A CA 1
ATOM 677 C C . ILE A 1 86 ? -13.913 -20.083 -26.370 1.00 63.31 86 ILE A C 1
ATOM 679 O O . ILE A 1 86 ? -15.066 -20.164 -26.779 1.00 63.31 86 ILE A O 1
ATOM 683 N N . PHE A 1 87 ? -13.013 -19.291 -26.965 1.00 62.12 87 PHE A N 1
ATOM 684 C CA . PHE A 1 87 ? -13.311 -18.405 -28.105 1.00 62.12 87 PHE A CA 1
ATOM 685 C C . PHE A 1 87 ? -12.938 -18.990 -29.487 1.00 62.12 87 PHE A C 1
ATOM 687 O O . PHE A 1 87 ? -12.706 -18.225 -30.424 1.00 62.12 87 PHE A O 1
ATOM 694 N N . LYS A 1 88 ? -12.852 -20.321 -29.626 1.00 48.22 88 LYS A N 1
ATOM 695 C CA . LYS A 1 88 ? -12.664 -20.982 -30.929 1.00 48.22 88 LYS A CA 1
ATOM 696 C C . LYS A 1 88 ? -13.994 -21.328 -31.589 1.00 48.22 88 LYS A C 1
ATOM 698 O O . LYS A 1 88 ? -14.870 -21.861 -30.877 1.00 48.22 88 LYS A O 1
#

Solvent-accessible surface area (backbone atoms only — not comparable to full-atom values): 5048 Å² total; per-residue (Å²): 140,90,82,68,63,71,61,57,52,51,50,53,54,48,53,52,52,53,51,51,51,51,50,53,51,49,52,51,51,49,44,59,62,51,47,54,53,31,62,75,67,66,36,60,72,58,49,49,53,52,50,49,53,51,49,51,51,51,51,52,51,50,37,51,74,66,73,42,81,37,74,66,53,51,48,46,66,63,42,51,66,55,51,60,69,69,76,108

Sequence (88 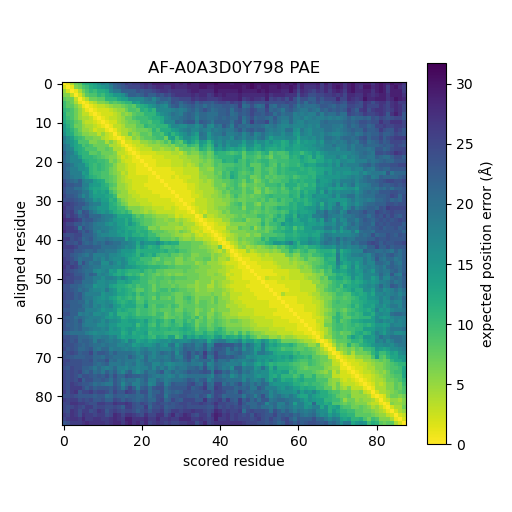aa):
MVTEYPIVLSLWKKGENDLLIITIFAVILIFCAYGLHMIKNKLWRELSVFGFLIGISLFLAIVNALDMKGPIALMDDFLSPYGKAIFK

Mean predicted aligned error: 14.16 Å